Protein AF-A0A2Z6AFI0-F1 (afdb_monomer)

Secondary structure (DSSP, 8-state):
-HHHHHHHHHHTSGGGGGG----HHHHHHHHHHHHHHHHIIIIIITHHHHHHHHHHH-THHHHHHHHHHHHHHHHHHHHSHHHHHHHHHGGGGS-HHHHHHHHHHTT-PPP---

Structure (mmCIF, N/CA/C/O backbone):
data_AF-A0A2Z6AFI0-F1
#
_entry.id   AF-A0A2Z6AFI0-F1
#
loop_
_atom_site.group_PDB
_atom_site.id
_atom_site.type_symbol
_atom_site.label_atom_id
_atom_site.label_alt_id
_atom_site.label_comp_id
_atom_site.label_asym_id
_atom_site.label_entity_id
_atom_site.label_seq_id
_atom_site.pdbx_PDB_ins_code
_atom_site.Cartn_x
_atom_site.Cartn_y
_atom_site.Cartn_z
_atom_site.occupancy
_atom_site.B_iso_or_equiv
_atom_site.auth_seq_id
_atom_site.auth_comp_id
_atom_site.auth_asym_id
_atom_site.auth_atom_id
_atom_site.pdbx_PDB_model_num
ATOM 1 N N . MET A 1 1 ? -7.762 8.710 0.065 1.00 82.56 1 MET A N 1
ATOM 2 C CA . MET A 1 1 ? -7.351 8.408 1.460 1.00 82.56 1 MET A CA 1
ATOM 3 C C . MET A 1 1 ? -6.932 6.948 1.605 1.00 82.56 1 MET A C 1
ATOM 5 O O . MET A 1 1 ? -5.776 6.723 1.936 1.00 82.56 1 MET A O 1
ATOM 9 N N . LEU A 1 2 ? -7.803 5.982 1.283 1.00 83.31 2 LEU A N 1
ATOM 10 C CA . LEU A 1 2 ? -7.493 4.545 1.369 1.00 83.31 2 LEU A CA 1
ATOM 11 C C . LEU A 1 2 ? -6.249 4.150 0.569 1.00 83.31 2 LEU A C 1
ATOM 13 O O . LEU A 1 2 ? -5.365 3.505 1.115 1.00 83.31 2 LEU A O 1
ATOM 17 N N . LEU A 1 3 ? -6.124 4.658 -0.660 1.00 86.94 3 LEU A N 1
ATOM 18 C CA . LEU A 1 3 ? -4.923 4.503 -1.484 1.00 86.94 3 LEU A CA 1
ATOM 19 C C . LEU A 1 3 ? -3.626 4.866 -0.736 1.00 86.94 3 LEU A C 1
ATOM 21 O O . LEU A 1 3 ? -2.656 4.118 -0.763 1.00 86.94 3 LEU A O 1
ATOM 25 N N . ARG A 1 4 ? -3.623 5.995 -0.015 1.00 90.25 4 ARG A N 1
ATOM 26 C CA . ARG A 1 4 ? -2.454 6.455 0.752 1.00 90.25 4 ARG A CA 1
ATOM 27 C C . ARG A 1 4 ? -2.156 5.544 1.942 1.00 90.25 4 ARG A C 1
ATOM 29 O O . ARG A 1 4 ? -0.991 5.331 2.250 1.00 90.25 4 ARG A O 1
ATOM 36 N N . TRP A 1 5 ? -3.187 5.014 2.601 1.00 91.81 5 TRP A N 1
ATOM 37 C CA . TRP A 1 5 ? -3.016 4.053 3.691 1.00 91.81 5 TRP A CA 1
ATOM 38 C C . TRP A 1 5 ? -2.464 2.712 3.185 1.00 91.81 5 TRP A C 1
ATOM 40 O O . TRP A 1 5 ? -1.515 2.200 3.773 1.00 91.81 5 TRP A O 1
ATOM 50 N N . VAL A 1 6 ? -2.971 2.200 2.057 1.00 88.75 6 VAL A N 1
ATOM 51 C CA . VAL A 1 6 ? -2.441 0.988 1.404 1.00 88.75 6 VAL A CA 1
ATOM 52 C C . VAL A 1 6 ? -0.979 1.190 1.000 1.00 88.75 6 VAL A C 1
ATOM 54 O O . VAL A 1 6 ? -0.135 0.364 1.338 1.00 88.75 6 VAL A O 1
ATOM 57 N N . PHE A 1 7 ? -0.647 2.315 0.360 1.00 89.81 7 PHE A N 1
ATOM 58 C CA . PHE A 1 7 ? 0.739 2.651 0.027 1.00 89.81 7 PHE A CA 1
ATOM 59 C C . PHE A 1 7 ? 1.641 2.709 1.266 1.00 89.81 7 PHE A C 1
ATOM 61 O O . PHE A 1 7 ? 2.706 2.099 1.270 1.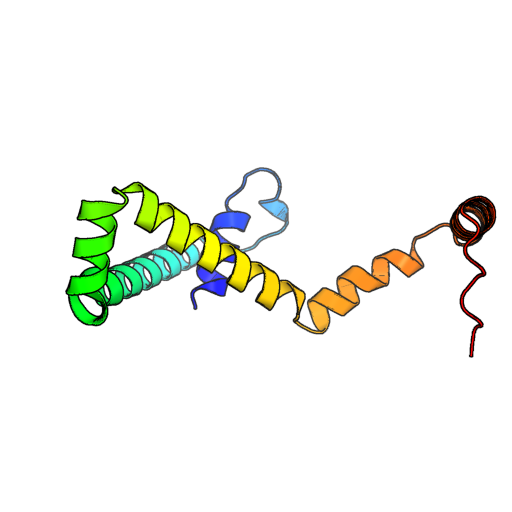00 89.81 7 PHE A O 1
ATOM 68 N N . ALA A 1 8 ? 1.209 3.384 2.336 1.00 92.62 8 ALA A N 1
ATOM 69 C CA . ALA A 1 8 ? 1.965 3.450 3.586 1.00 92.62 8 ALA A CA 1
ATOM 70 C C . ALA A 1 8 ? 2.191 2.061 4.210 1.00 92.62 8 ALA A C 1
ATOM 72 O O . ALA A 1 8 ? 3.280 1.788 4.713 1.00 92.62 8 ALA A O 1
ATOM 73 N N . ALA A 1 9 ? 1.197 1.170 4.139 1.00 90.62 9 ALA A N 1
ATOM 74 C CA . ALA A 1 9 ? 1.333 -0.211 4.590 1.00 90.62 9 ALA A CA 1
ATOM 75 C C . ALA A 1 9 ? 2.373 -0.978 3.756 1.00 90.62 9 ALA A C 1
ATOM 77 O O . ALA A 1 9 ? 3.252 -1.619 4.328 1.00 90.62 9 ALA A O 1
ATOM 78 N N . MET A 1 10 ? 2.343 -0.864 2.424 1.00 88.81 10 MET A N 1
ATOM 79 C CA . MET A 1 10 ? 3.348 -1.489 1.551 1.00 88.81 10 MET A CA 1
ATOM 80 C C . MET A 1 10 ? 4.754 -0.940 1.810 1.00 88.81 10 MET A C 1
ATOM 82 O O . MET A 1 10 ? 5.697 -1.710 1.977 1.00 88.81 10 MET A O 1
ATOM 86 N N . ALA A 1 11 ? 4.882 0.383 1.909 1.00 91.31 11 ALA A N 1
ATOM 87 C CA . ALA A 1 11 ? 6.136 1.083 2.167 1.00 91.31 11 ALA A CA 1
ATOM 88 C C . ALA A 1 11 ? 6.784 0.724 3.515 1.00 91.31 11 ALA A C 1
ATOM 90 O O . ALA A 1 11 ? 7.972 0.969 3.708 1.00 91.31 11 ALA A O 1
ATOM 91 N N . SER A 1 12 ? 6.030 0.134 4.447 1.00 90.88 12 SER A N 1
ATOM 92 C CA . SER A 1 12 ? 6.580 -0.366 5.711 1.00 90.88 12 SER A CA 1
ATOM 93 C C . SER A 1 12 ? 7.431 -1.635 5.551 1.00 90.88 12 SER A C 1
ATOM 95 O O . SER A 1 12 ? 8.142 -2.015 6.483 1.00 90.88 12 SER A O 1
ATOM 97 N N . ASN A 1 13 ? 7.391 -2.288 4.381 1.00 92.38 13 ASN A N 1
ATOM 98 C CA . ASN A 1 13 ? 8.188 -3.474 4.095 1.00 92.38 13 ASN A CA 1
ATOM 99 C C . ASN A 1 13 ? 9.695 -3.138 4.129 1.00 92.38 13 ASN A C 1
ATOM 101 O O . ASN A 1 13 ? 10.151 -2.306 3.339 1.00 92.38 13 ASN A O 1
ATOM 105 N N . PRO A 1 14 ? 10.500 -3.815 4.976 1.00 91.44 14 PRO A N 1
ATOM 106 C CA . PRO A 1 14 ? 11.925 -3.522 5.125 1.00 91.44 14 PRO A CA 1
ATOM 107 C C . PRO A 1 14 ? 12.733 -3.574 3.825 1.00 91.44 14 PRO A C 1
ATOM 109 O O . PRO A 1 14 ? 13.752 -2.901 3.730 1.00 91.44 14 PRO A O 1
ATOM 112 N N . LYS A 1 15 ? 12.290 -4.356 2.831 1.00 95.06 15 LYS A N 1
ATOM 113 C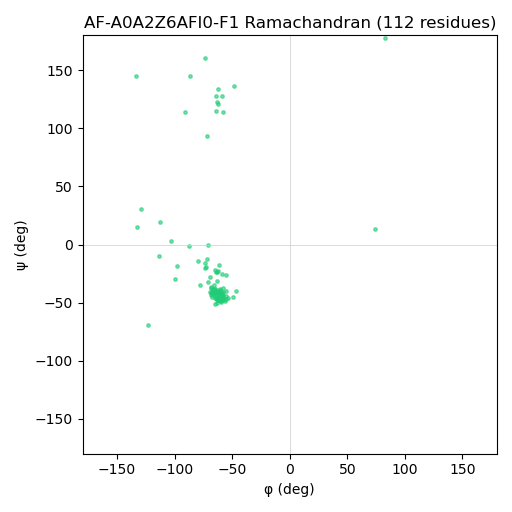 CA . LYS A 1 15 ? 12.995 -4.538 1.553 1.00 95.06 15 LYS A CA 1
ATOM 114 C C . LYS A 1 15 ? 12.922 -3.335 0.610 1.00 95.06 15 LYS A C 1
ATOM 116 O O . LYS A 1 15 ? 13.668 -3.314 -0.357 1.00 95.06 15 LYS A O 1
ATOM 121 N N . ILE A 1 16 ? 12.005 -2.400 0.854 1.00 91.44 16 ILE A N 1
ATOM 122 C CA . ILE A 1 16 ? 11.769 -1.219 0.003 1.00 91.44 16 ILE A CA 1
ATOM 123 C C . ILE A 1 16 ? 11.685 0.069 0.830 1.00 91.44 16 ILE A C 1
ATOM 125 O O . ILE A 1 16 ? 11.163 1.086 0.376 1.00 91.44 16 ILE A O 1
ATOM 129 N N . LYS A 1 17 ? 12.135 0.020 2.089 1.00 87.38 17 LYS A N 1
ATOM 130 C CA . LYS A 1 17 ? 12.011 1.135 3.034 1.00 87.38 17 LYS A CA 1
ATOM 131 C C . LYS A 1 17 ? 12.788 2.370 2.569 1.00 87.38 17 LYS A C 1
ATOM 133 O O . LYS A 1 17 ? 12.381 3.489 2.848 1.00 87.38 17 LYS A O 1
ATOM 138 N N . ASP A 1 18 ? 13.889 2.159 1.862 1.00 92.44 18 ASP A N 1
ATOM 139 C CA . ASP A 1 18 ? 14.711 3.186 1.224 1.00 92.44 18 ASP A CA 1
ATOM 140 C C . ASP A 1 18 ? 13.983 3.932 0.093 1.00 92.44 18 ASP A C 1
ATOM 142 O O . ASP A 1 18 ? 14.321 5.076 -0.203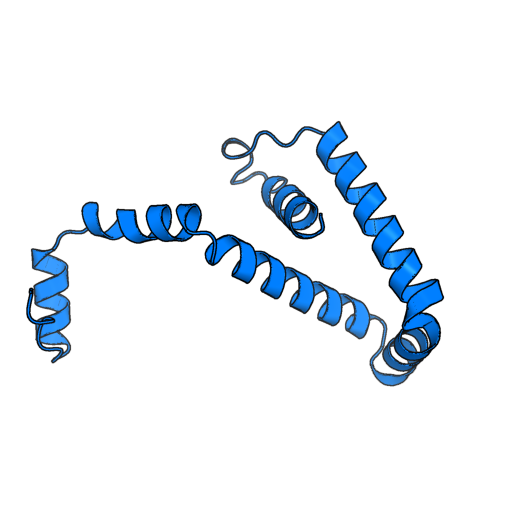 1.00 92.44 18 ASP A O 1
ATOM 146 N N . MET A 1 19 ? 12.941 3.332 -0.490 1.00 92.75 19 MET A N 1
ATOM 147 C CA . MET A 1 19 ? 12.144 3.928 -1.567 1.00 92.75 19 MET A CA 1
ATOM 148 C C . MET A 1 19 ? 10.987 4.808 -1.066 1.00 92.75 19 MET A C 1
ATOM 150 O O . MET A 1 19 ? 10.242 5.361 -1.875 1.00 92.75 19 MET A O 1
ATOM 154 N N . SER A 1 20 ? 10.787 4.934 0.251 1.00 92.31 20 SER A N 1
ATOM 155 C CA . SER A 1 20 ? 9.651 5.661 0.824 1.00 92.31 20 SER A CA 1
ATOM 156 C C . SER A 1 20 ? 10.052 6.601 1.956 1.00 92.31 20 SER A C 1
ATOM 158 O O . SER A 1 20 ? 10.916 6.302 2.772 1.00 92.31 20 SER A O 1
ATOM 160 N N . GLN A 1 21 ? 9.365 7.742 2.035 1.00 93.12 21 GLN A N 1
ATOM 161 C CA . GLN A 1 21 ? 9.556 8.764 3.072 1.00 93.12 21 GLN A CA 1
ATOM 162 C C . GLN A 1 21 ? 8.343 8.895 4.006 1.00 93.12 21 GLN A C 1
ATOM 164 O O . GLN A 1 21 ? 8.168 9.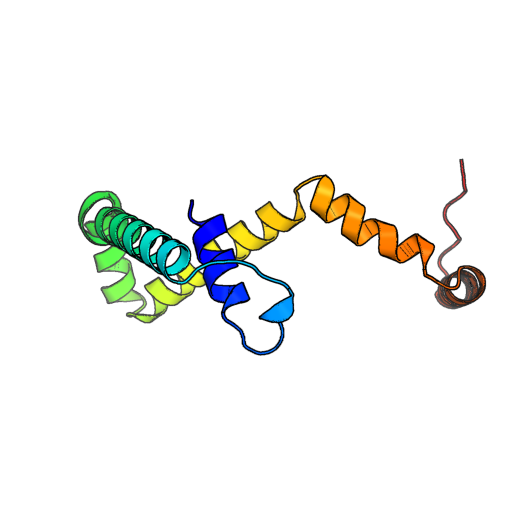921 4.661 1.00 93.12 21 GLN A O 1
ATOM 169 N N . VAL A 1 22 ? 7.473 7.881 4.064 1.00 94.44 22 VAL A N 1
ATOM 170 C CA . VAL A 1 22 ? 6.302 7.913 4.953 1.00 94.44 22 VAL A CA 1
ATOM 171 C C . VAL A 1 22 ? 6.768 7.943 6.412 1.00 94.44 22 VAL A C 1
ATOM 173 O O . VAL A 1 22 ? 7.369 6.988 6.904 1.00 94.44 22 VAL A O 1
ATOM 176 N N . SER A 1 23 ? 6.477 9.039 7.116 1.00 94.44 23 SER A N 1
ATOM 177 C CA . SER A 1 23 ? 6.843 9.187 8.526 1.00 94.44 23 SER A CA 1
ATOM 178 C C . SER A 1 23 ? 5.961 8.330 9.439 1.00 94.44 23 SER A C 1
ATOM 180 O O . SER A 1 23 ? 4.840 7.952 9.087 1.00 94.44 23 SER A O 1
ATOM 182 N N . ALA A 1 24 ? 6.438 8.064 10.658 1.00 93.25 24 ALA A N 1
ATOM 183 C CA . ALA A 1 24 ? 5.660 7.337 11.661 1.00 93.25 24 ALA A CA 1
ATOM 184 C C . ALA A 1 24 ? 4.321 8.037 11.975 1.00 93.25 24 ALA A C 1
ATOM 186 O O . ALA A 1 24 ? 3.283 7.379 12.057 1.00 93.25 24 ALA A O 1
ATOM 187 N N . ASP A 1 25 ? 4.321 9.369 12.071 1.00 96.56 25 ASP A N 1
ATOM 188 C CA . ASP A 1 25 ? 3.109 10.154 12.332 1.00 96.56 25 ASP A CA 1
ATOM 189 C C . ASP A 1 25 ? 2.126 10.109 11.158 1.00 96.56 25 ASP A C 1
ATOM 191 O O . ASP A 1 25 ? 0.916 9.974 11.363 1.00 96.56 25 ASP A O 1
ATOM 195 N N . GLN A 1 26 ? 2.629 10.150 9.919 1.00 95.62 26 GLN A N 1
ATOM 196 C CA . GLN A 1 26 ? 1.801 9.974 8.725 1.00 95.62 26 GLN A CA 1
ATOM 197 C C . GLN A 1 26 ? 1.177 8.576 8.689 1.00 95.62 26 GLN A C 1
ATOM 199 O O . GLN A 1 26 ? -0.032 8.457 8.487 1.00 95.62 26 GLN A O 1
ATOM 204 N N . ALA A 1 27 ? 1.963 7.524 8.937 1.00 94.19 27 ALA A N 1
ATOM 205 C CA . ALA A 1 27 ? 1.472 6.146 8.967 1.00 94.19 27 ALA A CA 1
ATOM 206 C C . ALA A 1 27 ? 0.401 5.945 10.054 1.00 94.19 27 ALA A C 1
ATOM 208 O O . ALA A 1 27 ? -0.641 5.324 9.811 1.00 94.19 27 ALA A O 1
ATOM 209 N N . LYS A 1 28 ? 0.617 6.532 11.239 1.00 96.56 28 LYS A N 1
ATOM 210 C CA . LYS A 1 28 ? -0.341 6.514 12.348 1.00 96.56 28 LYS A CA 1
ATOM 211 C C . LYS A 1 28 ? -1.636 7.234 11.980 1.00 96.56 28 LYS A C 1
ATOM 213 O O . LYS A 1 28 ? -2.709 6.661 12.142 1.00 96.56 28 LYS A O 1
ATOM 218 N N . SER A 1 29 ? -1.549 8.454 11.450 1.00 97.19 29 SER A N 1
ATOM 219 C CA . SER A 1 29 ? -2.718 9.235 11.024 1.00 97.19 29 SER A CA 1
ATOM 220 C C . SER A 1 29 ? -3.525 8.507 9.944 1.00 97.19 29 SER A C 1
ATOM 222 O O . SER A 1 29 ? -4.746 8.387 10.043 1.00 97.19 29 SER A O 1
ATOM 224 N N . LEU A 1 30 ? -2.849 7.933 8.944 1.00 96.19 30 LEU A N 1
ATOM 225 C CA . LEU A 1 30 ? -3.492 7.123 7.909 1.00 96.19 30 LEU A CA 1
ATOM 226 C C . LEU A 1 30 ? -4.212 5.905 8.500 1.00 96.19 30 LEU A C 1
ATOM 228 O O . LEU A 1 30 ? -5.340 5.628 8.099 1.00 96.19 30 LEU A O 1
ATOM 232 N N . SER A 1 31 ? -3.603 5.219 9.471 1.00 95.44 31 SER A N 1
ATOM 233 C CA . SER A 1 31 ? -4.204 4.052 10.131 1.00 95.44 31 SER A CA 1
ATOM 234 C C . SER A 1 31 ? -5.424 4.416 10.976 1.00 95.44 31 SER A C 1
ATOM 236 O O . SER A 1 31 ? -6.438 3.730 10.902 1.00 95.44 31 SER A O 1
ATOM 238 N N . VAL A 1 32 ? -5.369 5.522 11.725 1.00 97.44 32 VAL A N 1
ATOM 239 C CA . VAL A 1 32 ? -6.512 6.042 12.498 1.00 97.44 32 VAL A CA 1
ATOM 240 C C . VAL A 1 32 ? -7.682 6.370 11.570 1.00 97.44 32 VAL A C 1
ATOM 242 O O . VAL A 1 32 ? -8.812 5.954 11.816 1.00 97.44 32 VAL A O 1
ATOM 245 N N . ASN A 1 33 ? -7.405 7.060 10.465 1.00 95.62 33 ASN A N 1
ATOM 246 C CA . ASN A 1 33 ? -8.426 7.410 9.485 1.00 95.62 33 ASN A CA 1
ATOM 247 C C . ASN A 1 33 ? -9.013 6.160 8.794 1.00 95.62 33 ASN A C 1
ATOM 249 O O . ASN A 1 33 ? -10.220 6.103 8.558 1.00 95.62 33 ASN A O 1
ATOM 253 N N . ALA A 1 34 ? -8.187 5.150 8.490 1.00 93.25 34 ALA A N 1
ATOM 254 C CA . ALA A 1 34 ? -8.641 3.892 7.891 1.00 93.25 34 ALA A CA 1
ATOM 255 C C . ALA A 1 34 ? -9.541 3.110 8.857 1.00 93.25 34 ALA A C 1
ATOM 257 O O . ALA A 1 34 ? -10.605 2.636 8.460 1.00 93.25 34 ALA A O 1
ATOM 258 N N . ALA A 1 35 ? -9.149 3.038 10.132 1.00 94.94 35 ALA A N 1
ATOM 259 C CA . ALA A 1 35 ? -9.938 2.410 11.184 1.00 94.94 35 ALA A CA 1
ATOM 260 C C . ALA A 1 35 ? -11.294 3.106 11.364 1.00 94.94 35 ALA A C 1
ATOM 262 O O . ALA A 1 35 ? -12.319 2.431 11.399 1.00 94.94 35 ALA A O 1
ATOM 263 N N . GLY A 1 36 ? -11.323 4.442 11.391 1.00 96.06 36 GLY A N 1
ATOM 264 C CA . GLY A 1 36 ? -12.572 5.201 11.490 1.00 96.06 36 GLY A CA 1
ATOM 265 C C . GLY A 1 36 ? -13.519 4.942 10.313 1.00 96.06 36 GLY A C 1
ATOM 266 O O . GLY A 1 36 ? -14.722 4.767 10.509 1.00 96.06 36 GLY A O 1
ATOM 267 N N . LEU A 1 37 ? -12.984 4.845 9.091 1.00 92.69 37 LEU A N 1
ATOM 268 C CA . LEU A 1 37 ? -13.779 4.480 7.918 1.00 92.69 37 LEU A CA 1
ATOM 269 C C . LEU A 1 37 ? -14.325 3.050 8.023 1.00 92.69 37 LEU A C 1
ATOM 271 O O . LEU A 1 37 ? -15.510 2.837 7.783 1.00 92.69 37 LEU A O 1
ATOM 275 N N . MET A 1 38 ? -13.485 2.088 8.410 1.00 92.38 38 MET A N 1
ATOM 276 C CA . MET A 1 38 ? -13.893 0.695 8.606 1.00 92.38 38 MET A CA 1
ATOM 277 C C . MET A 1 38 ? -15.002 0.581 9.654 1.00 92.38 38 MET A C 1
ATOM 279 O O . MET A 1 38 ? -16.010 -0.069 9.402 1.00 92.38 38 MET A O 1
ATOM 283 N N . GLN A 1 39 ? -14.852 1.257 10.796 1.00 95.19 39 GLN A N 1
ATOM 284 C CA . GLN A 1 39 ? -15.862 1.288 11.852 1.00 95.19 39 GLN A CA 1
ATOM 285 C C . GLN A 1 39 ? -17.180 1.869 11.347 1.00 95.19 39 GLN A C 1
ATOM 287 O O . GLN A 1 39 ? -18.217 1.240 11.526 1.00 95.19 39 GLN A O 1
ATOM 292 N N . ARG A 1 40 ? -17.154 3.026 10.675 1.00 96.19 40 ARG A N 1
ATOM 293 C CA . ARG A 1 40 ? -18.375 3.637 10.135 1.00 96.19 40 ARG A CA 1
ATOM 294 C C . ARG A 1 40 ? -19.072 2.710 9.140 1.00 96.19 40 ARG A C 1
ATOM 296 O O . ARG A 1 40 ? -20.273 2.496 9.250 1.00 96.19 40 ARG A O 1
ATOM 303 N N . LEU A 1 41 ? -18.323 2.121 8.208 1.00 93.38 41 LEU A N 1
ATOM 304 C CA . LEU A 1 41 ? -18.894 1.223 7.207 1.00 93.38 41 LEU A CA 1
ATOM 305 C C . LEU A 1 41 ? -19.464 -0.042 7.849 1.00 93.38 41 LEU A C 1
ATOM 307 O O . LEU A 1 41 ? -20.611 -0.388 7.609 1.00 93.38 41 LEU A O 1
ATOM 311 N N . MET A 1 42 ? -18.696 -0.726 8.688 1.00 94.44 42 MET A N 1
ATOM 312 C CA . MET A 1 42 ? -19.091 -2.036 9.204 1.00 94.44 42 MET A CA 1
ATOM 313 C C . MET A 1 42 ? -20.116 -1.963 10.331 1.00 94.44 42 MET A C 1
ATOM 315 O O . MET A 1 42 ? -20.961 -2.844 10.444 1.00 94.44 42 MET A O 1
ATOM 319 N N . LEU A 1 43 ? -20.034 -0.943 11.184 1.00 96.69 43 LEU A N 1
ATOM 320 C CA . LEU A 1 43 ? -20.863 -0.844 12.387 1.00 96.69 43 LEU A CA 1
ATOM 321 C C . LEU A 1 43 ? -22.090 0.049 12.184 1.00 96.69 43 LEU A C 1
ATOM 323 O O . LEU A 1 43 ? -23.048 -0.081 12.942 1.00 96.69 43 LEU A O 1
ATOM 327 N N . THR A 1 44 ? -22.082 0.910 11.160 1.00 97.56 44 THR A N 1
ATOM 328 C CA . THR A 1 44 ? -23.169 1.862 10.896 1.00 97.56 44 THR A CA 1
ATOM 329 C C . THR A 1 44 ? -23.743 1.684 9.492 1.00 97.56 44 THR A C 1
ATOM 331 O O . THR A 1 44 ? -24.863 1.198 9.352 1.00 97.56 44 THR A O 1
ATOM 334 N N . ASP A 1 45 ? -22.987 2.028 8.445 1.00 97.25 45 ASP A N 1
ATOM 335 C CA . ASP A 1 45 ? -23.527 2.186 7.083 1.00 97.25 45 ASP A CA 1
ATOM 336 C C . ASP A 1 45 ? -23.914 0.838 6.436 1.00 97.25 45 ASP A C 1
ATOM 338 O O . ASP A 1 45 ? -24.847 0.755 5.638 1.00 97.25 45 ASP A O 1
ATOM 342 N N . CYS A 1 46 ? -23.198 -0.237 6.772 1.00 94.81 46 CYS A N 1
ATOM 343 C CA . CYS A 1 46 ? -23.336 -1.585 6.210 1.00 94.81 46 CYS A CA 1
ATOM 344 C C . CYS A 1 46 ? -23.478 -2.652 7.306 1.00 94.81 46 CYS A C 1
ATOM 346 O O . CYS A 1 46 ? -23.041 -3.794 7.135 1.00 94.81 46 CYS A O 1
ATOM 348 N N . HIS A 1 47 ? -24.070 -2.290 8.449 1.00 96.75 47 HIS A N 1
ATOM 349 C CA . HIS A 1 47 ? -24.168 -3.173 9.614 1.00 96.75 47 HIS A CA 1
ATOM 350 C C . HIS A 1 47 ? -24.844 -4.511 9.291 1.00 96.75 47 HIS A C 1
ATOM 352 O O . HIS A 1 47 ? -24.303 -5.574 9.591 1.00 96.75 47 HIS A O 1
ATOM 358 N N . ARG A 1 48 ? -26.004 -4.482 8.621 1.00 97.94 48 ARG A N 1
ATOM 359 C CA . ARG A 1 48 ? -26.750 -5.705 8.281 1.00 97.94 48 ARG A CA 1
ATOM 360 C C . ARG A 1 48 ? -25.934 -6.632 7.376 1.00 97.94 48 ARG A C 1
ATOM 362 O O . ARG A 1 48 ? -25.826 -7.816 7.669 1.00 97.94 48 ARG A O 1
ATOM 369 N N . GLN A 1 49 ? -25.335 -6.086 6.319 1.00 95.06 49 GLN A N 1
ATOM 370 C CA . GLN A 1 49 ? -24.500 -6.830 5.373 1.00 95.06 49 GLN A CA 1
ATOM 371 C C . GLN A 1 49 ? -23.274 -7.419 6.071 1.00 95.06 49 GLN A C 1
ATOM 373 O O . GLN A 1 49 ? -22.924 -8.566 5.832 1.00 95.06 49 GLN A O 1
ATOM 378 N N . THR A 1 50 ? -22.655 -6.651 6.970 1.00 95.56 50 THR A N 1
ATOM 379 C CA . THR A 1 50 ? -21.506 -7.105 7.761 1.00 95.56 50 THR A CA 1
ATOM 380 C C . THR A 1 50 ? -21.886 -8.285 8.654 1.00 95.56 50 THR A C 1
ATOM 382 O O . THR A 1 50 ? -21.171 -9.284 8.684 1.00 95.56 50 THR A O 1
ATOM 385 N N . VAL A 1 51 ? -23.028 -8.211 9.347 1.00 96.88 51 VAL A N 1
ATOM 386 C CA . VAL A 1 51 ? -23.538 -9.315 10.177 1.00 96.88 51 VAL A CA 1
ATOM 387 C C . VAL A 1 51 ? -23.829 -10.553 9.331 1.00 96.88 51 VAL A C 1
ATOM 389 O O . VAL A 1 51 ? -23.444 -11.654 9.715 1.00 96.88 51 VAL A O 1
ATOM 392 N N . GLU A 1 52 ? -24.490 -10.390 8.186 1.00 97.19 52 GLU A N 1
ATOM 393 C CA . GLU A 1 52 ? -24.811 -11.498 7.282 1.00 97.19 52 GLU A CA 1
ATOM 394 C C . GLU A 1 52 ? -23.545 -12.156 6.724 1.00 97.19 52 GLU A C 1
ATOM 396 O O . GLU A 1 52 ? -23.408 -13.373 6.830 1.00 97.19 52 GLU A O 1
ATOM 401 N N . ALA A 1 53 ? -22.589 -11.367 6.230 1.00 95.88 53 ALA A N 1
ATOM 402 C CA . ALA A 1 53 ? -21.313 -11.869 5.730 1.00 95.88 53 ALA A CA 1
ATOM 403 C C . ALA A 1 53 ? -20.565 -12.660 6.814 1.00 95.88 53 ALA A C 1
ATOM 405 O O . ALA A 1 53 ? -20.171 -13.800 6.596 1.00 95.88 53 ALA A O 1
ATOM 406 N N . ILE A 1 54 ? -20.450 -12.122 8.032 1.00 95.81 54 ILE A N 1
ATOM 407 C CA . ILE A 1 54 ? -19.791 -12.841 9.134 1.00 95.81 54 ILE A CA 1
ATOM 408 C C . ILE A 1 54 ? -20.546 -14.129 9.491 1.00 95.81 54 ILE A C 1
ATOM 410 O O . ILE A 1 54 ? -19.918 -15.153 9.755 1.00 95.81 54 ILE A O 1
ATOM 414 N N . LYS A 1 55 ? -21.883 -14.101 9.501 1.00 97.12 55 LYS A N 1
ATOM 415 C CA . LYS A 1 55 ? -22.713 -15.252 9.878 1.00 97.12 55 LYS A CA 1
ATOM 416 C C . LYS A 1 55 ? -22.642 -16.393 8.862 1.00 97.12 55 LYS A C 1
ATOM 418 O O . LYS A 1 55 ? -22.628 -17.550 9.273 1.00 97.12 55 LYS A O 1
ATOM 423 N N . TYR A 1 56 ? -22.657 -16.078 7.569 1.00 97.56 56 TYR A N 1
ATOM 424 C CA . TYR A 1 56 ? -22.778 -17.074 6.501 1.00 97.56 56 TYR A CA 1
ATOM 425 C C . TYR A 1 56 ? -21.440 -17.429 5.843 1.00 97.56 56 TYR A C 1
ATOM 427 O O . TYR A 1 56 ? -21.267 -18.564 5.410 1.00 97.56 56 TYR A O 1
ATOM 435 N N . GLU A 1 57 ? -20.488 -16.497 5.804 1.00 94.19 57 GLU A N 1
ATOM 436 C CA . GLU A 1 57 ? -19.186 -16.653 5.134 1.00 94.19 57 GLU A CA 1
ATOM 437 C C . GLU A 1 57 ? -18.007 -16.656 6.130 1.00 94.19 57 GLU A C 1
ATOM 439 O O . GLU A 1 57 ? -16.874 -16.990 5.776 1.00 94.19 57 GLU A O 1
ATOM 444 N N . GLY A 1 58 ? -18.263 -16.329 7.402 1.00 93.44 58 GLY A N 1
ATOM 445 C CA . GLY A 1 58 ? -17.264 -16.295 8.468 1.00 93.44 58 GLY A CA 1
ATOM 446 C C . GLY A 1 58 ? -16.452 -14.997 8.514 1.00 93.44 58 GLY A C 1
ATOM 447 O O . GLY A 1 58 ? -16.582 -14.099 7.685 1.00 93.44 58 GLY A O 1
ATOM 448 N N . ALA A 1 59 ? -15.552 -14.893 9.497 1.00 85.81 59 ALA A N 1
ATOM 449 C CA . ALA A 1 59 ? -14.714 -13.701 9.679 1.00 85.81 59 ALA A CA 1
ATOM 450 C C . ALA A 1 59 ? -13.774 -13.422 8.484 1.00 85.81 59 ALA A C 1
ATOM 452 O O . ALA A 1 59 ? -13.364 -12.280 8.269 1.00 85.81 59 ALA A O 1
ATOM 453 N N . GLY A 1 60 ? -13.466 -14.450 7.683 1.00 91.44 60 GLY A N 1
ATOM 454 C CA . GLY A 1 60 ? -12.658 -14.329 6.468 1.00 91.44 60 GLY A CA 1
ATOM 455 C C . GLY A 1 60 ? -13.302 -13.462 5.381 1.00 91.44 60 GLY A C 1
ATOM 456 O O . GLY A 1 60 ? -12.574 -12.867 4.589 1.00 91.44 60 GLY A O 1
ATOM 457 N N . ALA A 1 61 ? -14.630 -13.305 5.381 1.00 92.69 61 ALA A N 1
ATOM 458 C CA . ALA A 1 61 ? -15.344 -12.456 4.424 1.00 92.69 61 ALA A CA 1
ATOM 459 C C . ALA A 1 61 ? -14.864 -10.997 4.472 1.00 92.69 61 ALA A C 1
ATOM 461 O O . ALA A 1 61 ? -14.678 -10.347 3.443 1.00 92.69 61 ALA A O 1
ATOM 462 N N . ILE A 1 62 ? -14.563 -10.498 5.675 1.00 90.06 62 ILE A N 1
ATOM 463 C CA . ILE A 1 62 ? -14.029 -9.145 5.852 1.00 90.06 62 ILE A CA 1
ATOM 464 C C . ILE A 1 62 ? -12.621 -9.048 5.261 1.00 90.06 62 ILE A C 1
ATOM 466 O O . ILE A 1 62 ? -12.336 -8.115 4.516 1.00 90.06 62 ILE A O 1
ATOM 470 N N . GLN A 1 63 ? -11.746 -10.024 5.524 1.00 88.12 63 GLN A N 1
ATOM 471 C CA . GLN A 1 63 ? -10.403 -10.039 4.930 1.00 88.12 63 GLN A CA 1
ATOM 472 C C . GLN A 1 63 ? -10.453 -10.080 3.399 1.00 88.12 63 GLN A C 1
ATOM 474 O O . GLN A 1 63 ? -9.687 -9.367 2.754 1.00 88.12 63 GLN A O 1
ATOM 479 N N . GLN A 1 64 ? -11.363 -10.864 2.818 1.00 91.25 64 GLN A N 1
ATOM 480 C CA . GLN A 1 64 ? -11.552 -10.926 1.369 1.00 91.25 64 GLN A CA 1
ATOM 481 C C . GLN A 1 64 ? -12.000 -9.577 0.800 1.00 91.25 64 GLN A C 1
ATOM 483 O O . GLN A 1 64 ? -11.377 -9.081 -0.137 1.00 91.25 64 GLN A O 1
ATOM 488 N N . ALA A 1 65 ? -12.999 -8.933 1.412 1.00 88.81 65 ALA A N 1
ATOM 489 C CA . ALA A 1 65 ? -13.465 -7.612 0.994 1.00 88.81 65 ALA A CA 1
ATOM 490 C C . ALA A 1 65 ? -12.348 -6.552 1.051 1.00 88.81 65 ALA A C 1
ATOM 492 O O . ALA A 1 65 ? -12.173 -5.769 0.114 1.00 88.81 65 ALA A O 1
ATOM 493 N N . PHE A 1 66 ? -11.540 -6.556 2.117 1.00 84.81 66 PHE A N 1
ATOM 494 C CA . PHE A 1 66 ? -10.364 -5.687 2.221 1.00 84.81 66 PHE A CA 1
ATOM 495 C C . PHE A 1 66 ? -9.280 -6.031 1.189 1.00 84.81 66 PHE A C 1
ATOM 497 O O . PHE A 1 66 ? -8.626 -5.125 0.670 1.00 84.81 66 PHE A O 1
ATOM 504 N N . GLY A 1 67 ? -9.114 -7.310 0.847 1.00 87.75 67 GLY A N 1
ATOM 505 C CA . GLY A 1 67 ? -8.247 -7.757 -0.242 1.00 87.75 67 GLY A CA 1
ATOM 506 C C . GLY A 1 67 ? -8.669 -7.168 -1.589 1.00 87.75 67 GLY A C 1
ATOM 507 O O . GLY A 1 67 ? -7.844 -6.570 -2.280 1.00 87.75 67 GLY A O 1
ATOM 508 N N . THR A 1 68 ? -9.959 -7.245 -1.926 1.00 90.00 68 THR A N 1
ATOM 509 C CA . THR A 1 68 ? -10.519 -6.628 -3.139 1.00 90.00 68 THR A CA 1
ATOM 510 C C . THR A 1 68 ? -10.322 -5.116 -3.152 1.00 90.00 68 THR A C 1
ATOM 512 O O . THR A 1 68 ? -9.908 -4.551 -4.163 1.00 90.00 68 THR A O 1
ATOM 515 N N . LEU A 1 69 ? -10.545 -4.444 -2.021 1.00 84.25 69 LEU A N 1
ATOM 516 C CA . LEU A 1 69 ? -10.287 -3.011 -1.906 1.00 84.25 69 LEU A CA 1
ATOM 517 C C . LEU A 1 69 ? -8.812 -2.666 -2.174 1.00 84.25 69 LEU A C 1
ATOM 519 O O . LEU A 1 69 ? -8.523 -1.690 -2.866 1.00 84.25 69 LEU A O 1
ATOM 523 N N . GLY A 1 70 ? 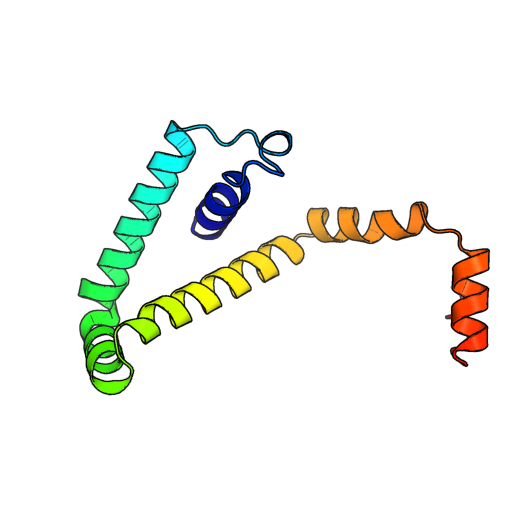-7.883 -3.475 -1.660 1.00 83.88 70 GLY A N 1
ATOM 524 C CA . GLY A 1 70 ? -6.454 -3.333 -1.934 1.00 83.88 70 GLY A CA 1
ATOM 525 C C . GLY A 1 70 ? -6.122 -3.494 -3.419 1.00 83.88 70 GLY A C 1
ATOM 526 O O . GLY A 1 70 ? -5.362 -2.696 -3.964 1.00 83.88 70 GLY A O 1
ATOM 527 N N . GLN A 1 71 ? -6.734 -4.471 -4.093 1.00 88.62 71 GLN A N 1
ATOM 528 C CA . GLN A 1 71 ? -6.571 -4.675 -5.537 1.00 88.62 71 GLN A CA 1
ATOM 529 C C . GLN A 1 71 ? -7.064 -3.470 -6.346 1.00 88.62 71 GLN A C 1
ATOM 531 O O . GLN A 1 71 ? -6.367 -3.025 -7.255 1.00 88.62 71 GLN A O 1
ATOM 536 N N . ILE A 1 72 ? -8.227 -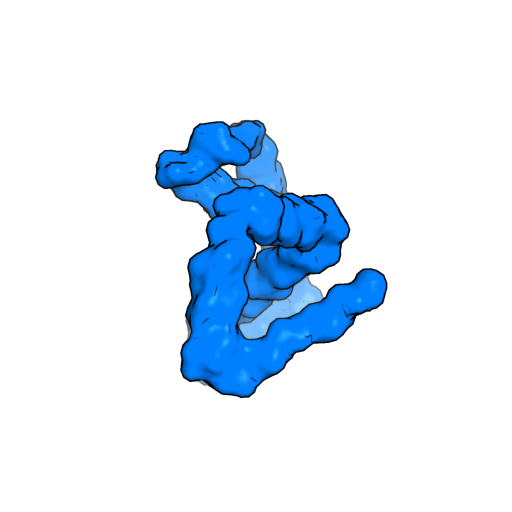2.913 -5.996 1.00 88.44 72 ILE A N 1
ATOM 537 C CA . ILE A 1 72 ? -8.766 -1.710 -6.646 1.00 88.44 72 ILE A CA 1
ATOM 538 C C . ILE A 1 72 ? -7.821 -0.526 -6.436 1.00 88.44 72 ILE A C 1
ATOM 540 O O . ILE A 1 72 ? -7.459 0.135 -7.402 1.00 88.44 72 ILE A O 1
ATOM 544 N N . ALA A 1 73 ? -7.353 -0.302 -5.205 1.00 85.06 73 ALA A N 1
ATOM 545 C CA . ALA A 1 73 ? -6.414 0.778 -4.911 1.00 85.06 73 ALA A CA 1
ATOM 546 C C . ALA A 1 73 ? -5.106 0.646 -5.714 1.00 85.06 73 ALA A C 1
ATOM 548 O O . ALA A 1 73 ? -4.611 1.635 -6.248 1.00 85.06 73 ALA A O 1
ATOM 549 N N . MET A 1 74 ? -4.560 -0.565 -5.843 1.00 83.94 74 MET A N 1
ATOM 550 C CA . MET A 1 74 ? -3.372 -0.805 -6.670 1.00 83.94 74 MET A CA 1
ATOM 551 C C . MET A 1 74 ? -3.639 -0.566 -8.155 1.00 83.94 74 MET A C 1
ATOM 553 O O . MET A 1 74 ? -2.809 0.035 -8.833 1.00 83.94 74 MET A O 1
ATOM 557 N N . ALA A 1 75 ? -4.791 -1.006 -8.661 1.00 87.19 75 ALA A N 1
ATOM 558 C CA . ALA A 1 75 ? -5.180 -0.750 -10.041 1.00 87.19 75 ALA A CA 1
ATOM 559 C C . ALA A 1 75 ? -5.328 0.755 -10.308 1.00 87.19 75 ALA A C 1
ATOM 561 O O . ALA A 1 75 ? -4.860 1.234 -11.335 1.00 87.19 75 ALA A O 1
ATOM 562 N N . ASP A 1 76 ? -5.919 1.502 -9.377 1.00 85.62 76 ASP A N 1
ATOM 563 C CA . ASP A 1 76 ? -6.041 2.956 -9.476 1.00 85.62 76 ASP A CA 1
ATOM 564 C C . ASP A 1 76 ? -4.670 3.641 -9.461 1.00 85.62 76 ASP A C 1
ATOM 566 O O . ASP A 1 76 ? -4.433 4.516 -10.286 1.00 85.62 76 ASP A O 1
ATOM 570 N N . LEU A 1 77 ? -3.733 3.191 -8.612 1.00 83.50 77 LEU A N 1
ATOM 571 C CA . LEU A 1 77 ? -2.355 3.700 -8.615 1.00 83.50 77 LEU A CA 1
ATOM 572 C C . LEU A 1 77 ? -1.679 3.506 -9.976 1.00 83.50 77 LEU A C 1
ATOM 574 O O . LEU A 1 77 ? -1.001 4.398 -10.466 1.00 83.50 77 LEU A O 1
ATOM 578 N N . MET A 1 78 ? -1.861 2.334 -10.582 1.00 84.88 78 MET A N 1
ATOM 579 C CA . MET A 1 78 ? -1.243 1.993 -11.863 1.00 84.88 78 MET A CA 1
ATOM 580 C C . MET A 1 78 ? -1.881 2.702 -13.062 1.00 84.88 78 MET A C 1
ATOM 582 O O . MET A 1 78 ? -1.242 2.796 -14.107 1.00 84.88 78 MET A O 1
ATOM 586 N N . ARG A 1 79 ? -3.122 3.187 -12.931 1.00 87.12 79 ARG A N 1
ATOM 587 C CA . ARG A 1 79 ? -3.821 3.950 -13.977 1.00 87.12 79 ARG A CA 1
ATOM 588 C C . ARG A 1 79 ? -3.402 5.414 -14.046 1.00 87.12 79 ARG A C 1
ATOM 590 O O . ARG A 1 79 ? -3.735 6.065 -15.028 1.00 87.12 79 ARG A O 1
ATOM 597 N N . GLU A 1 80 ? -2.704 5.929 -13.038 1.00 89.31 80 GLU A N 1
ATOM 598 C CA . GLU A 1 80 ? -2.177 7.292 -13.071 1.00 89.31 80 GLU A CA 1
ATOM 599 C C . GLU A 1 80 ? -1.172 7.456 -14.217 1.00 89.31 80 GLU A C 1
ATOM 601 O O . GLU A 1 80 ? -0.255 6.644 -14.377 1.00 89.31 80 GLU A O 1
ATOM 606 N N . ASP A 1 81 ? -1.309 8.541 -14.982 1.00 87.94 81 ASP A N 1
ATOM 607 C CA . ASP A 1 81 ? -0.495 8.795 -16.178 1.00 87.94 81 ASP A CA 1
ATOM 608 C C . ASP A 1 81 ? 1.005 8.756 -15.872 1.00 87.94 81 ASP A C 1
ATOM 610 O O . ASP A 1 81 ? 1.786 8.187 -16.631 1.00 87.94 81 ASP A O 1
ATOM 614 N N . ALA A 1 82 ? 1.414 9.303 -14.724 1.00 87.75 82 ALA A N 1
ATOM 615 C CA . ALA A 1 82 ? 2.807 9.293 -14.290 1.00 87.75 82 ALA A CA 1
ATOM 616 C C . ALA A 1 82 ? 3.324 7.873 -13.994 1.00 87.75 82 ALA A C 1
ATOM 618 O O . ALA A 1 82 ? 4.456 7.541 -14.347 1.00 87.75 82 ALA A O 1
ATOM 619 N N . SER A 1 83 ? 2.502 7.021 -13.375 1.00 88.50 83 SER A N 1
ATOM 620 C CA . SER A 1 83 ? 2.853 5.625 -13.093 1.00 88.50 83 SER A CA 1
ATOM 621 C C . SER A 1 83 ? 2.929 4.802 -14.375 1.00 88.50 83 SER A C 1
ATOM 623 O O . SER A 1 83 ? 3.861 4.015 -14.549 1.00 88.50 83 SER A O 1
ATOM 625 N N . ASN A 1 84 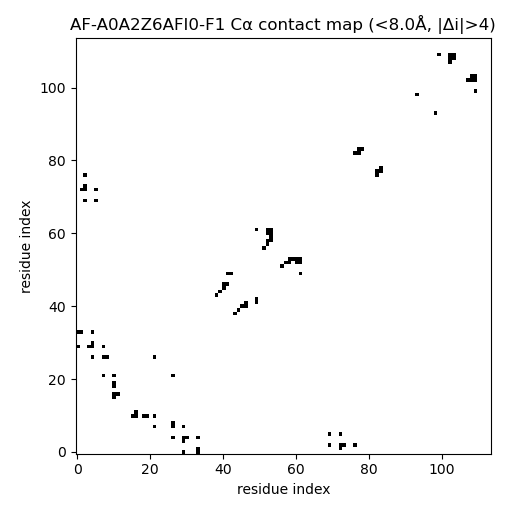? 2.000 5.027 -15.303 1.00 88.94 84 ASN A N 1
ATOM 626 C CA . ASN A 1 84 ? 2.019 4.388 -16.612 1.00 88.94 84 ASN A CA 1
ATOM 627 C C . ASN A 1 84 ? 3.225 4.839 -17.457 1.00 88.94 84 ASN A C 1
ATOM 629 O O . ASN A 1 84 ? 3.893 4.015 -18.084 1.00 88.94 84 ASN A O 1
ATOM 633 N N . ALA A 1 85 ? 3.554 6.133 -17.432 1.00 91.06 85 ALA A N 1
ATOM 634 C CA . ALA A 1 85 ? 4.724 6.680 -18.112 1.00 91.06 85 ALA A CA 1
ATOM 635 C C . ALA A 1 85 ? 6.028 6.091 -17.555 1.00 91.06 85 ALA A C 1
ATOM 637 O O . ALA A 1 85 ? 6.869 5.642 -18.329 1.00 91.06 85 ALA A O 1
ATOM 638 N N . TYR A 1 86 ? 6.167 6.015 -16.226 1.00 91.44 86 TYR A N 1
ATOM 639 C CA . TYR A 1 86 ? 7.315 5.370 -15.586 1.00 91.44 86 TYR A CA 1
ATOM 640 C C . TYR A 1 86 ? 7.449 3.897 -15.997 1.00 91.44 86 TYR A C 1
ATOM 642 O O . TYR A 1 86 ? 8.540 3.442 -16.327 1.00 91.44 86 TYR A O 1
ATOM 650 N N . MET A 1 87 ? 6.339 3.151 -16.032 1.00 90.06 87 MET A N 1
ATOM 651 C CA . MET A 1 87 ? 6.352 1.749 -16.463 1.00 90.06 87 MET A CA 1
ATOM 652 C C . MET A 1 87 ? 6.732 1.604 -17.942 1.00 90.06 87 MET A C 1
ATOM 654 O O . MET A 1 87 ? 7.458 0.686 -18.315 1.00 90.06 87 MET A O 1
ATOM 658 N N . SER A 1 88 ? 6.263 2.524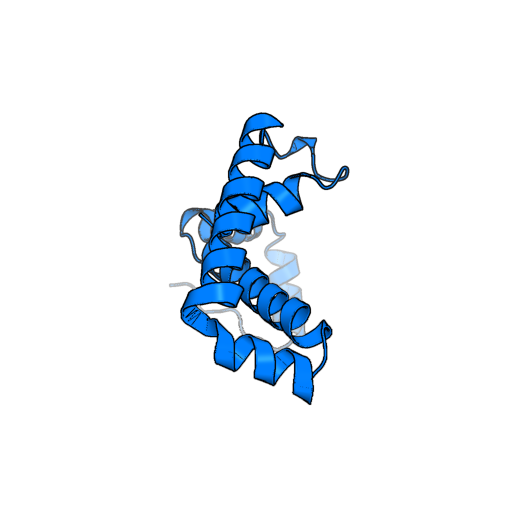 -18.786 1.00 90.81 88 SER A N 1
ATOM 659 C CA . SER A 1 88 ? 6.565 2.534 -20.219 1.00 90.81 88 SER A CA 1
ATOM 660 C C . SER A 1 88 ? 8.027 2.882 -20.505 1.00 90.81 88 SER A C 1
ATOM 662 O O . SER A 1 88 ? 8.579 2.393 -21.492 1.00 90.81 88 SER A O 1
ATOM 664 N N . ASP A 1 89 ? 8.681 3.656 -19.631 1.00 93.06 89 ASP A N 1
ATOM 665 C CA . ASP A 1 89 ? 10.108 3.979 -19.752 1.00 93.06 89 ASP A CA 1
ATOM 666 C C . ASP A 1 89 ? 10.997 2.730 -19.760 1.00 93.06 89 ASP A C 1
ATOM 668 O O . ASP A 1 89 ? 12.045 2.742 -20.399 1.00 93.06 89 ASP A O 1
ATOM 672 N N . LEU A 1 90 ? 10.548 1.608 -19.176 1.00 91.75 90 LEU A N 1
ATOM 673 C CA . LEU A 1 90 ? 11.235 0.314 -19.270 1.00 91.75 90 LEU A CA 1
ATOM 674 C C . LEU A 1 90 ? 11.649 -0.016 -20.712 1.00 91.75 90 LEU A C 1
ATOM 676 O O . LEU A 1 90 ? 12.752 -0.505 -20.937 1.00 91.75 90 LEU A O 1
ATOM 680 N N . THR A 1 91 ? 10.790 0.289 -21.689 1.00 89.44 91 THR A N 1
ATOM 681 C CA . THR A 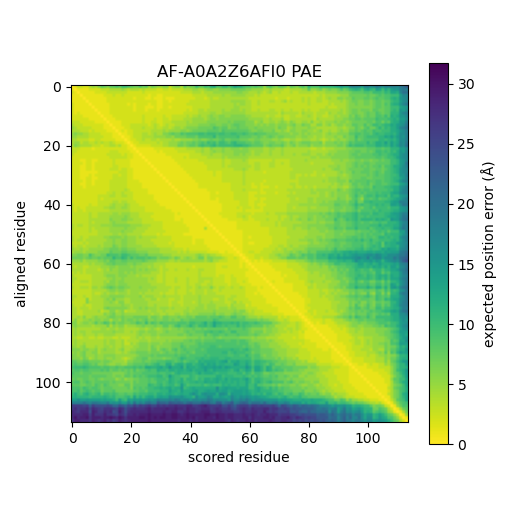1 91 ? 11.032 0.007 -23.114 1.00 89.44 91 THR A CA 1
ATOM 682 C C . THR A 1 91 ? 12.237 0.748 -23.694 1.00 89.44 91 THR A C 1
ATOM 684 O O . THR A 1 91 ? 12.838 0.268 -24.657 1.00 89.44 91 THR A O 1
ATOM 687 N N . ASN A 1 92 ? 12.637 1.875 -23.097 1.00 92.56 92 ASN A N 1
ATOM 688 C CA . ASN A 1 92 ? 13.834 2.618 -23.488 1.00 92.56 92 ASN A CA 1
ATOM 689 C C . ASN A 1 92 ? 15.126 1.909 -23.064 1.00 92.56 92 ASN A C 1
ATOM 691 O O . ASN A 1 92 ? 16.178 2.171 -23.645 1.00 92.56 92 ASN A O 1
ATOM 695 N N . HIS A 1 93 ? 15.046 0.991 -22.098 1.00 93.69 93 HIS A N 1
ATOM 696 C CA . HIS A 1 93 ? 16.191 0.258 -21.550 1.00 93.69 93 HIS A CA 1
ATOM 697 C C . HIS A 1 93 ? 16.287 -1.185 -22.063 1.00 93.69 93 HIS A C 1
ATOM 699 O O . HIS A 1 93 ? 17.166 -1.932 -21.636 1.00 93.69 93 HIS A O 1
ATOM 705 N N . LEU A 1 94 ? 15.393 -1.601 -22.967 1.00 92.19 94 LEU A N 1
ATOM 706 C CA . LEU A 1 94 ? 15.408 -2.941 -23.557 1.00 92.19 94 LEU A CA 1
ATOM 707 C C . LEU A 1 94 ? 16.319 -3.013 -24.788 1.00 92.19 94 LEU A C 1
ATOM 709 O O . LEU A 1 94 ? 16.373 -2.094 -25.607 1.00 92.19 94 LEU A O 1
ATOM 713 N N . ASP A 1 95 ? 16.968 -4.164 -24.966 1.00 93.75 95 ASP A N 1
ATOM 714 C CA . ASP A 1 95 ? 17.652 -4.519 -26.211 1.00 93.75 95 ASP A CA 1
ATOM 715 C C . ASP A 1 95 ? 16.603 -4.818 -27.291 1.00 93.75 95 ASP A C 1
ATOM 717 O O . ASP A 1 95 ? 16.064 -5.924 -27.389 1.00 93.75 95 ASP A O 1
ATOM 721 N N . LYS A 1 96 ? 16.265 -3.785 -28.068 1.00 89.38 96 LYS A N 1
ATOM 722 C CA . LYS A 1 96 ? 15.252 -3.871 -29.125 1.00 89.38 96 LYS A CA 1
ATOM 723 C C . LYS A 1 96 ? 15.558 -4.994 -30.130 1.00 89.38 96 LYS A C 1
ATOM 725 O O . LYS A 1 96 ? 14.647 -5.784 -30.361 1.00 89.38 96 LYS A O 1
ATOM 730 N N . PRO A 1 97 ? 16.793 -5.149 -30.655 1.00 92.31 97 PRO A N 1
ATOM 731 C CA . PRO A 1 97 ? 17.132 -6.276 -31.526 1.00 92.31 97 PRO A CA 1
ATOM 732 C C . PRO A 1 97 ? 16.813 -7.658 -30.940 1.00 92.31 97 PRO A C 1
ATOM 734 O O . PRO A 1 97 ? 16.228 -8.493 -31.630 1.00 92.31 97 PRO A O 1
ATOM 737 N N . GLN A 1 98 ? 17.165 -7.917 -29.676 1.00 93.44 98 GLN A N 1
ATOM 738 C CA . GLN A 1 98 ? 16.885 -9.216 -29.048 1.00 93.44 98 GLN A CA 1
ATOM 739 C C . GLN A 1 98 ? 15.384 -9.457 -28.864 1.00 93.44 98 GLN A C 1
ATOM 741 O O . GLN A 1 98 ? 14.894 -10.559 -29.112 1.00 93.44 98 GLN A O 1
ATOM 746 N N . TRP A 1 99 ? 14.638 -8.424 -28.472 1.00 91.25 99 TRP A N 1
ATOM 747 C CA . TRP A 1 99 ? 13.183 -8.512 -28.352 1.00 91.25 99 TRP A CA 1
ATOM 748 C C . TRP A 1 99 ? 12.491 -8.696 -29.708 1.00 91.25 99 TRP A C 1
ATOM 750 O O . TRP A 1 99 ? 11.542 -9.469 -29.807 1.00 91.25 99 TRP A O 1
ATOM 760 N N . GLU A 1 100 ? 12.970 -8.049 -30.770 1.00 89.62 100 GLU A N 1
ATOM 761 C CA . GLU A 1 100 ? 12.460 -8.242 -32.132 1.00 89.62 100 GLU A CA 1
ATOM 762 C C . GLU A 1 100 ? 12.718 -9.666 -32.639 1.00 89.62 100 GLU A C 1
ATOM 764 O O . GLU A 1 100 ? 11.819 -10.275 -33.223 1.00 89.62 100 GLU A O 1
ATOM 769 N N . ALA A 1 101 ? 13.901 -10.226 -32.363 1.00 93.44 101 ALA A N 1
ATOM 770 C CA . ALA A 1 101 ? 14.221 -11.616 -32.684 1.00 93.44 101 ALA A CA 1
ATOM 771 C C . ALA A 1 101 ? 13.290 -12.598 -31.953 1.00 93.44 101 ALA A C 1
ATOM 773 O O . ALA A 1 101 ? 12.734 -13.494 -32.590 1.00 93.44 101 ALA A O 1
ATOM 774 N N . LEU A 1 102 ? 13.047 -12.380 -30.654 1.00 93.50 102 LEU A N 1
ATOM 775 C CA . LEU A 1 102 ? 12.099 -13.170 -29.861 1.00 93.50 102 LEU A CA 1
ATOM 776 C C . LEU A 1 102 ? 10.681 -13.119 -30.452 1.00 93.50 102 LEU A C 1
ATOM 778 O O . LEU A 1 102 ? 10.013 -14.144 -30.570 1.00 93.50 102 LEU A O 1
ATOM 782 N N . MET A 1 103 ? 10.211 -11.932 -30.842 1.00 91.50 103 MET A N 1
ATOM 783 C CA . MET A 1 103 ? 8.869 -11.762 -31.412 1.00 91.50 103 MET A CA 1
ATOM 784 C C . MET A 1 103 ? 8.742 -12.406 -32.798 1.00 91.50 103 MET A C 1
ATOM 786 O O . MET A 1 103 ? 7.708 -13.004 -33.104 1.00 91.50 103 MET A O 1
ATOM 790 N N . ALA A 1 104 ? 9.798 -12.333 -33.613 1.00 91.00 104 ALA A N 1
ATOM 791 C CA . ALA A 1 104 ? 9.863 -13.008 -34.904 1.00 91.00 104 ALA A CA 1
ATOM 792 C C . ALA A 1 104 ? 9.845 -14.539 -34.749 1.00 91.00 104 ALA A C 1
ATOM 794 O O . ALA A 1 104 ? 9.106 -15.209 -35.472 1.00 91.00 104 ALA A O 1
ATOM 795 N N . GLU A 1 105 ? 10.591 -15.087 -33.783 1.00 93.62 105 GLU A N 1
ATOM 796 C CA . GLU A 1 105 ? 10.559 -16.514 -33.431 1.00 93.62 105 GLU A CA 1
ATOM 797 C C . GLU A 1 105 ? 9.168 -16.944 -32.939 1.00 93.62 105 GLU A C 1
ATOM 799 O O . GLU A 1 105 ? 8.659 -17.990 -33.341 1.00 93.62 105 GLU A O 1
ATOM 804 N N . ALA A 1 106 ? 8.498 -16.096 -32.154 1.00 93.19 106 ALA A N 1
ATOM 805 C CA . ALA A 1 106 ? 7.131 -16.318 -31.684 1.00 93.19 106 ALA A CA 1
ATOM 806 C C . ALA A 1 106 ? 6.053 -16.187 -32.786 1.00 93.19 106 ALA A C 1
ATOM 808 O O . ALA A 1 106 ? 4.862 -16.341 -32.506 1.00 93.19 106 ALA A O 1
ATOM 809 N N . GLY A 1 107 ? 6.431 -15.889 -34.035 1.00 89.94 107 GLY A N 1
ATOM 810 C CA . GLY A 1 107 ? 5.504 -15.751 -35.160 1.00 89.94 107 GLY A CA 1
ATOM 811 C C . GLY A 1 107 ? 4.666 -14.466 -35.138 1.00 89.94 107 GLY A C 1
ATOM 812 O O . GLY A 1 107 ? 3.695 -14.351 -35.891 1.00 89.94 107 GLY A O 1
ATOM 813 N N . VAL A 1 108 ? 5.028 -13.486 -34.304 1.00 84.56 108 VAL A N 1
ATOM 814 C CA . VAL A 1 108 ? 4.353 -12.186 -34.227 1.00 84.56 108 VAL A CA 1
ATOM 815 C C . VAL A 1 108 ? 5.045 -11.215 -35.181 1.00 84.56 108 VAL A C 1
ATOM 817 O O . VAL A 1 108 ? 6.197 -10.836 -34.983 1.00 84.56 108 VAL A O 1
ATOM 820 N N . LYS A 1 109 ? 4.341 -10.780 -36.235 1.00 68.25 109 LYS A N 1
ATOM 821 C CA . LYS A 1 109 ? 4.848 -9.716 -37.116 1.00 68.25 109 LYS A CA 1
ATOM 822 C C . LYS A 1 109 ? 4.972 -8.425 -36.310 1.00 68.25 109 LYS A C 1
ATOM 824 O O . LYS A 1 109 ? 3.998 -8.010 -35.682 1.00 68.25 109 LYS A O 1
ATOM 829 N N . ALA A 1 110 ? 6.151 -7.805 -36.352 1.00 59.22 110 ALA A N 1
ATOM 830 C CA . ALA A 1 110 ? 6.404 -6.528 -35.696 1.00 59.22 110 ALA A CA 1
ATOM 831 C C . ALA A 1 110 ? 5.290 -5.516 -36.036 1.00 59.22 110 ALA A C 1
ATOM 833 O O . ALA A 1 110 ? 4.867 -5.451 -37.199 1.00 59.22 110 ALA A O 1
ATOM 834 N N . PRO A 1 111 ? 4.785 -4.744 -35.056 1.00 53.34 111 PRO A N 1
ATOM 835 C CA . PRO A 1 111 ? 3.805 -3.710 -35.341 1.00 53.34 111 PRO A CA 1
ATOM 836 C C . PRO A 1 111 ? 4.419 -2.723 -36.338 1.00 53.34 111 PRO A C 1
ATOM 838 O O . PRO A 1 111 ? 5.531 -2.235 -36.140 1.00 53.34 111 PRO A O 1
ATOM 841 N N . ALA A 1 112 ? 3.705 -2.465 -37.435 1.00 45.84 112 ALA A N 1
ATOM 842 C CA . ALA A 1 112 ? 4.115 -1.485 -38.428 1.00 45.84 112 ALA A CA 1
ATOM 843 C C . ALA A 1 112 ? 4.264 -0.122 -37.738 1.00 45.84 112 ALA A C 1
ATOM 845 O O . ALA A 1 112 ? 3.283 0.436 -37.246 1.00 45.84 112 ALA A O 1
ATOM 846 N N . GLN A 1 113 ? 5.495 0.383 -37.681 1.00 45.12 113 GLN A N 1
ATOM 847 C CA . GLN A 1 113 ? 5.794 1.721 -37.187 1.00 45.12 113 GLN A CA 1
ATOM 848 C C . GLN A 1 113 ? 5.099 2.739 -38.107 1.00 45.12 113 GLN A C 1
ATOM 850 O O . GLN A 1 113 ? 5.332 2.743 -39.317 1.00 45.12 113 GLN A O 1
ATOM 855 N N . LYS A 1 114 ? 4.217 3.564 -37.538 1.00 35.38 114 LYS A N 1
ATOM 856 C CA . LYS A 1 114 ? 3.796 4.848 -38.107 1.00 35.38 114 LYS A CA 1
ATOM 857 C C . LYS A 1 114 ? 4.357 5.958 -37.240 1.00 35.38 114 LYS A C 1
ATOM 859 O O . LYS A 1 114 ? 4.332 5.769 -36.004 1.00 35.38 114 LYS A O 1
#

Solvent-accessible surface area (backbone atoms only — not comparable to full-atom values): 6573 Å² total; per-residue (Å²): 109,67,55,58,36,54,48,46,59,60,41,66,39,81,92,47,37,91,81,49,83,80,45,73,67,56,48,50,52,36,48,54,53,49,50,52,52,50,48,45,40,45,70,59,80,36,29,69,60,44,53,49,39,40,73,77,62,30,74,60,42,58,57,51,55,53,49,52,50,50,52,50,39,52,52,55,55,52,66,34,68,69,48,42,49,60,61,54,50,54,66,78,76,51,64,60,70,62,53,51,50,52,34,52,74,70,69,44,78,76,79,81,87,126

Mean predicted aligned error: 6.49 Å

Radius of gyration: 21.22 Å; Cα contacts (8 Å, |Δi|>4): 54; chains: 1; bounding box: 44×27×51 Å

Sequence (114 aa):
MLLRWVFAAMASNPKIKDMSQVSADQAKSLSVNAAGLMQRLMLTDCHRQTVEAIKYEGAGAIQQAFGTLGQIAMADLMREDASNAYMSDLTNHLDKPQWEALMAEAGVKAPAQK

Foldseek 3Di:
DVLQQLVLVVCVPPVCVVVDDQDPVNNVVSVVVVVVVVCCCCVPVCVVVNVVCCVPVNPCSVVVVVVVVSVVSVVVVCPPPVNVVVVVCVVVVDPPVVVCVVCVVVVHDDPPDD

pLDDT: mean 89.57, std 10.08, range [35.38, 97.94]